Protein AF-A0A954ISA0-F1 (afdb_monomer)

Structure (mmCIF, N/CA/C/O backbone):
data_AF-A0A954ISA0-F1
#
_entry.id   AF-A0A954ISA0-F1
#
loop_
_atom_site.group_PDB
_atom_site.id
_atom_site.type_symbol
_atom_site.label_atom_id
_atom_site.label_alt_id
_atom_site.label_comp_id
_atom_site.label_asym_id
_atom_site.label_entity_id
_atom_site.label_seq_id
_atom_site.pdbx_PDB_ins_code
_atom_site.Cartn_x
_atom_site.Cartn_y
_atom_site.Cartn_z
_atom_site.occupancy
_atom_site.B_iso_or_equiv
_atom_site.auth_seq_id
_atom_site.auth_comp_id
_atom_site.auth_asym_id
_atom_site.auth_atom_id
_atom_site.pdbx_PDB_model_num
ATOM 1 N N . MET A 1 1 ? 21.696 4.381 9.144 1.00 31.97 1 MET A N 1
ATOM 2 C CA . MET A 1 1 ? 21.757 4.960 10.504 1.00 31.97 1 MET A CA 1
ATOM 3 C C . MET A 1 1 ? 20.924 6.235 10.458 1.00 31.97 1 MET A C 1
A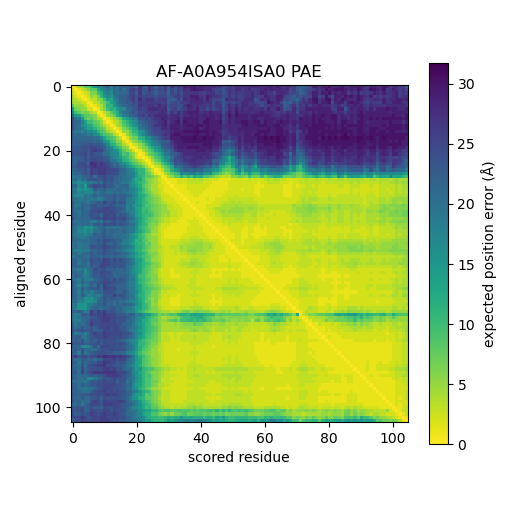TOM 5 O O . MET A 1 1 ? 21.271 7.114 9.684 1.00 31.97 1 MET A O 1
ATOM 9 N N . ALA A 1 2 ? 19.755 6.266 11.101 1.00 22.23 2 ALA A N 1
ATOM 10 C CA . ALA A 1 2 ? 18.802 7.373 10.978 1.00 22.23 2 ALA A CA 1
ATOM 11 C C . ALA A 1 2 ? 19.079 8.440 12.044 1.00 22.23 2 ALA A C 1
ATOM 13 O O . ALA A 1 2 ? 19.208 8.106 13.220 1.00 22.23 2 ALA A O 1
ATOM 14 N N . THR A 1 3 ? 19.142 9.705 11.636 1.00 20.91 3 THR A N 1
ATOM 15 C CA . THR A 1 3 ? 19.227 10.848 12.550 1.00 20.91 3 THR A CA 1
ATOM 16 C C . THR A 1 3 ? 17.846 11.493 12.634 1.00 20.91 3 THR A C 1
ATOM 18 O O . THR A 1 3 ? 17.320 11.970 11.631 1.00 20.91 3 THR A O 1
ATOM 21 N N . ILE A 1 4 ? 17.248 11.480 13.825 1.00 24.47 4 ILE A N 1
ATOM 22 C CA . ILE A 1 4 ? 16.065 12.275 14.173 1.00 24.47 4 ILE A CA 1
ATOM 23 C C . ILE A 1 4 ? 16.566 13.654 14.607 1.00 24.47 4 ILE A C 1
ATOM 25 O O . ILE A 1 4 ? 17.408 13.733 15.497 1.00 24.47 4 ILE A O 1
ATOM 29 N N . SER A 1 5 ? 16.022 14.728 14.032 1.00 23.12 5 SER A N 1
ATOM 30 C CA . SER A 1 5 ? 16.160 16.079 14.586 1.00 23.12 5 SER A CA 1
ATOM 31 C C . SER A 1 5 ? 14.780 16.669 14.840 1.00 23.12 5 SER A C 1
ATOM 33 O O . SER A 1 5 ? 14.020 16.924 13.909 1.00 23.12 5 SER A O 1
ATOM 35 N N . ALA A 1 6 ? 14.484 16.904 16.114 1.00 27.12 6 ALA A N 1
ATOM 36 C CA . ALA A 1 6 ? 13.454 17.824 16.570 1.00 27.12 6 ALA A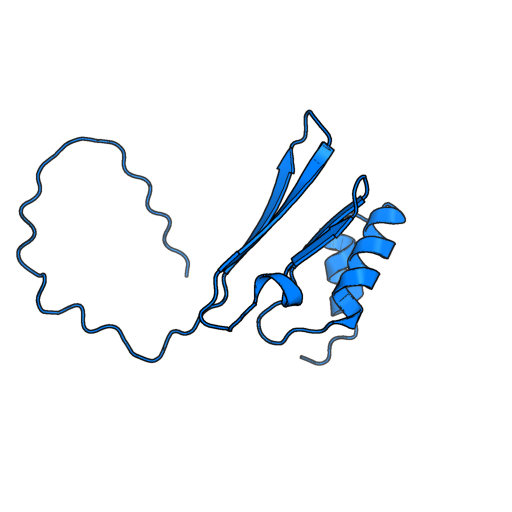 CA 1
ATOM 37 C C . ALA A 1 6 ? 14.162 19.005 17.242 1.00 27.12 6 ALA A C 1
ATOM 39 O O . ALA A 1 6 ? 15.009 18.776 18.102 1.00 27.12 6 ALA A O 1
ATOM 40 N N . VAL A 1 7 ? 13.810 20.246 16.891 1.00 26.45 7 VAL A N 1
ATOM 41 C CA . VAL A 1 7 ? 14.163 21.432 17.690 1.00 26.45 7 VAL A CA 1
ATOM 42 C C . VAL A 1 7 ? 13.023 22.451 17.625 1.00 26.45 7 VAL A C 1
ATOM 44 O O . VAL A 1 7 ? 12.678 22.951 16.558 1.00 26.45 7 VAL A O 1
ATOM 47 N N . TRP A 1 8 ? 12.467 22.768 18.796 1.00 24.45 8 TRP A N 1
ATOM 48 C CA . TRP A 1 8 ? 11.786 24.029 19.096 1.00 24.45 8 TRP A CA 1
ATOM 49 C C . TRP A 1 8 ? 12.782 24.933 19.832 1.00 24.45 8 TRP A C 1
ATOM 51 O O . TRP A 1 8 ? 13.473 24.461 20.733 1.00 24.45 8 TRP A O 1
ATOM 61 N N . GLY A 1 9 ? 12.815 26.225 19.504 1.00 28.03 9 GLY A N 1
ATOM 62 C CA . GLY A 1 9 ? 13.540 27.228 20.291 1.00 28.03 9 GLY A CA 1
ATOM 63 C C . GLY A 1 9 ? 14.230 28.280 19.432 1.00 28.03 9 GLY A C 1
ATOM 64 O O . GLY A 1 9 ? 15.207 27.999 18.750 1.00 28.03 9 GLY A O 1
ATOM 65 N N . ILE A 1 10 ? 13.704 29.503 19.481 1.00 40.94 10 ILE A N 1
ATOM 66 C CA . ILE A 1 10 ? 14.233 30.696 18.814 1.00 40.94 10 ILE A CA 1
ATOM 67 C C . ILE A 1 10 ? 15.655 30.981 19.318 1.00 40.94 10 ILE A C 1
ATOM 69 O O . ILE A 1 10 ? 15.855 31.287 20.491 1.00 40.94 10 ILE A O 1
ATOM 73 N N . GLY A 1 11 ? 16.624 30.926 18.408 1.00 29.67 11 GLY A N 1
ATOM 74 C CA . GLY A 1 11 ? 17.992 31.391 18.606 1.00 29.67 11 GLY A CA 1
ATOM 75 C C . GLY A 1 11 ? 18.668 31.552 17.248 1.00 29.67 11 GLY A C 1
ATOM 76 O O . GLY A 1 11 ? 18.922 30.567 16.563 1.00 29.67 11 GLY A O 1
ATOM 77 N N . MET A 1 12 ? 18.914 32.796 16.828 1.00 33.44 12 MET A N 1
ATOM 78 C CA . MET A 1 12 ? 19.687 33.108 15.623 1.00 33.44 12 MET A CA 1
ATOM 79 C C . MET A 1 12 ? 21.124 32.604 15.802 1.00 33.44 12 MET A C 1
ATOM 81 O O . MET A 1 12 ? 21.919 33.221 16.508 1.00 33.44 12 MET A O 1
ATOM 85 N N . VAL A 1 13 ? 21.455 31.490 15.152 1.00 34.31 13 VAL A N 1
ATOM 86 C CA . VAL A 1 13 ? 22.835 31.035 14.962 1.00 34.31 13 VAL A CA 1
ATOM 87 C C . VAL A 1 13 ? 23.294 31.538 13.596 1.00 34.31 13 VAL A C 1
ATOM 89 O O . VAL A 1 13 ? 22.640 31.291 12.585 1.00 34.31 13 VAL A O 1
ATOM 92 N N . SER A 1 14 ? 24.398 32.286 13.573 1.00 35.41 14 SER A N 1
ATOM 93 C CA . SER A 1 14 ? 25.071 32.709 12.343 1.00 35.41 14 SER A CA 1
ATOM 94 C C . SER A 1 14 ? 25.646 31.477 11.647 1.00 35.41 14 SER A C 1
ATOM 96 O O . SER A 1 14 ? 26.575 30.863 12.165 1.00 35.41 14 SER A O 1
ATOM 98 N N . ILE A 1 15 ? 25.093 31.108 10.491 1.00 37.47 15 ILE A N 1
ATOM 99 C CA . ILE A 1 15 ? 25.581 29.985 9.685 1.00 37.47 15 ILE A CA 1
ATOM 100 C C . ILE A 1 15 ? 26.594 30.546 8.684 1.00 37.47 15 ILE A C 1
ATOM 102 O O . ILE A 1 15 ? 26.214 31.102 7.655 1.00 37.47 15 ILE A O 1
ATOM 106 N N . SER A 1 16 ? 27.885 30.428 8.985 1.00 49.06 16 SER A N 1
ATOM 107 C CA . SER A 1 16 ? 28.956 30.629 8.005 1.00 49.06 16 SER A CA 1
ATOM 108 C C . SER A 1 16 ? 29.528 29.269 7.616 1.00 49.06 16 SER A C 1
ATOM 110 O O . SER A 1 16 ? 30.520 28.860 8.199 1.00 49.06 16 SER A O 1
ATOM 112 N N . GLU A 1 17 ? 28.865 28.567 6.691 1.00 49.09 17 GLU A N 1
ATOM 113 C CA . GLU A 1 17 ? 29.402 27.414 5.931 1.00 49.09 17 GLU A CA 1
ATOM 114 C C . GLU A 1 17 ? 28.346 26.916 4.921 1.00 49.09 17 GLU A C 1
ATOM 116 O O . GLU A 1 17 ? 27.952 25.756 4.884 1.00 49.09 17 GLU A O 1
ATOM 121 N N . ALA A 1 18 ? 27.815 27.829 4.101 1.00 44.59 18 ALA A N 1
ATOM 122 C CA . ALA A 1 18 ? 26.853 27.477 3.051 1.00 44.59 18 ALA A CA 1
ATOM 123 C C . ALA A 1 18 ? 27.517 26.969 1.750 1.00 44.59 18 ALA A C 1
ATOM 125 O O . ALA A 1 18 ? 26.806 26.554 0.839 1.00 44.59 18 ALA A O 1
ATOM 126 N N . ASP A 1 19 ? 28.853 26.976 1.657 1.00 43.50 19 ASP A N 1
ATOM 127 C CA . ASP A 1 19 ? 29.584 26.714 0.403 1.00 43.50 19 ASP A CA 1
ATOM 128 C C . ASP A 1 19 ? 29.991 25.243 0.171 1.00 43.50 19 ASP A C 1
ATOM 130 O O . ASP A 1 19 ? 30.421 24.909 -0.933 1.00 43.50 19 ASP A O 1
ATOM 134 N N . ASP A 1 20 ? 29.810 24.343 1.148 1.00 49.06 20 ASP A N 1
ATOM 135 C CA . ASP A 1 20 ? 30.233 22.929 1.031 1.00 49.06 20 ASP A CA 1
ATOM 136 C C . ASP A 1 20 ? 29.083 21.910 0.921 1.00 49.06 20 ASP A C 1
ATOM 138 O O . ASP A 1 20 ? 29.301 20.700 0.835 1.00 49.06 20 ASP A O 1
ATOM 142 N N . LEU A 1 21 ? 27.834 22.374 0.818 1.00 53.78 21 LEU A N 1
ATOM 143 C CA . LEU A 1 21 ? 26.687 21.519 0.493 1.00 53.78 21 LEU A CA 1
ATOM 144 C C . LEU A 1 21 ? 26.593 21.299 -1.022 1.00 53.78 21 LEU A C 1
ATOM 146 O O . LEU A 1 21 ? 25.645 21.726 -1.680 1.00 53.78 21 LEU A O 1
ATOM 150 N N . LYS A 1 22 ? 27.575 20.602 -1.599 1.00 51.38 22 LYS A N 1
ATOM 151 C CA . LYS A 1 22 ? 27.398 20.000 -2.926 1.00 51.38 22 LYS A CA 1
ATOM 152 C C . LYS A 1 22 ? 26.443 18.816 -2.750 1.00 51.38 22 LYS A C 1
ATOM 154 O O . LYS A 1 22 ? 26.815 17.873 -2.054 1.00 51.38 22 LYS A O 1
ATOM 159 N N . PRO A 1 23 ? 25.226 18.818 -3.327 1.00 55.69 23 PRO A N 1
ATOM 160 C CA . PRO A 1 23 ? 24.379 17.638 -3.256 1.00 55.69 23 PRO A CA 1
ATOM 161 C C . PRO A 1 23 ? 25.126 16.491 -3.938 1.00 55.69 23 PRO A C 1
ATOM 163 O O . PRO A 1 23 ? 25.459 16.582 -5.122 1.00 55.69 23 PRO A O 1
ATOM 166 N N . GLU A 1 24 ? 25.419 15.419 -3.202 1.00 59.69 24 GLU A N 1
ATOM 167 C CA . GLU A 1 24 ? 25.834 14.169 -3.828 1.00 59.69 24 GLU A CA 1
ATOM 168 C C . GLU A 1 24 ? 24.720 13.759 -4.798 1.00 59.69 24 GLU A C 1
ATOM 170 O O . GLU A 1 24 ? 23.614 13.400 -4.392 1.00 59.69 24 GLU A O 1
ATOM 175 N N . TYR A 1 25 ? 25.002 13.813 -6.100 1.00 54.94 25 TYR A N 1
ATOM 176 C CA . TYR A 1 25 ? 24.083 13.448 -7.187 1.00 54.94 25 TYR A CA 1
ATOM 177 C C . TYR A 1 25 ? 23.746 11.934 -7.228 1.00 54.94 25 TYR A C 1
ATOM 179 O O . TYR A 1 25 ? 23.403 11.406 -8.283 1.00 54.94 25 TYR A O 1
ATOM 187 N N . GLY A 1 26 ? 23.839 11.223 -6.097 1.00 56.97 26 GLY A N 1
ATOM 188 C CA . GLY A 1 26 ? 23.692 9.768 -5.985 1.00 56.97 26 GLY A CA 1
ATOM 189 C C . GLY A 1 26 ? 22.547 9.276 -5.094 1.00 56.97 26 GLY A C 1
ATOM 190 O O . GLY A 1 26 ? 22.159 8.117 -5.216 1.00 56.97 26 GLY A O 1
ATOM 191 N N . VAL A 1 27 ? 21.957 10.112 -4.230 1.00 56.88 27 VAL A N 1
ATOM 192 C CA . VAL A 1 27 ? 20.872 9.663 -3.337 1.00 56.88 27 VAL A CA 1
ATOM 193 C C . VAL A 1 27 ? 19.511 9.923 -3.984 1.00 56.88 27 VAL A C 1
ATOM 195 O O . VAL A 1 27 ? 18.882 10.959 -3.776 1.00 56.88 27 VAL A O 1
ATOM 198 N N . THR A 1 28 ? 19.033 8.973 -4.791 1.00 68.31 28 THR A N 1
ATOM 199 C CA . THR A 1 28 ? 17.628 8.940 -5.227 1.00 68.31 28 THR A CA 1
ATOM 200 C C . THR A 1 28 ? 16.837 8.034 -4.286 1.00 68.31 28 THR A C 1
ATOM 202 O O . THR A 1 28 ? 16.994 6.818 -4.326 1.00 68.31 28 THR A O 1
ATOM 205 N N . GLY A 1 29 ? 16.002 8.616 -3.424 1.00 80.44 29 GLY A N 1
ATOM 206 C CA . GLY A 1 29 ? 15.166 7.875 -2.477 1.00 80.44 29 GLY A CA 1
ATOM 207 C C . GLY A 1 29 ? 13.677 8.027 -2.780 1.00 80.44 29 GLY A C 1
ATOM 208 O O . GLY A 1 29 ? 13.225 9.103 -3.171 1.00 80.44 29 GLY A O 1
ATOM 209 N N . THR A 1 30 ? 12.919 6.951 -2.580 1.00 89.06 30 THR A N 1
ATOM 210 C CA . THR A 1 30 ? 11.459 7.012 -2.424 1.00 89.06 30 THR A CA 1
ATOM 211 C C . THR A 1 30 ? 11.164 6.883 -0.935 1.00 89.06 30 THR A C 1
ATOM 213 O O . THR A 1 30 ? 11.673 5.968 -0.283 1.00 89.06 30 THR A O 1
ATOM 216 N N . PHE A 1 31 ? 10.375 7.806 -0.397 1.00 92.50 31 PHE A N 1
ATOM 217 C CA . PHE A 1 31 ? 9.925 7.787 0.992 1.00 92.50 31 PHE A CA 1
ATOM 218 C C . PHE A 1 31 ? 8.417 7.591 1.012 1.00 92.50 31 PHE A C 1
ATOM 220 O O . PHE A 1 31 ? 7.705 8.276 0.278 1.00 92.50 31 PHE A O 1
ATOM 227 N N . SER A 1 32 ? 7.929 6.699 1.868 1.00 94.31 32 SER A N 1
ATOM 228 C CA . SER A 1 32 ? 6.500 6.449 2.043 1.00 94.31 32 SER A CA 1
ATOM 229 C C . SER A 1 32 ? 6.131 6.341 3.515 1.00 94.31 32 SER A C 1
ATOM 231 O O . SER A 1 32 ? 6.935 5.868 4.317 1.00 94.31 32 SER A O 1
ATOM 233 N N . ILE A 1 33 ? 4.903 6.721 3.853 1.00 95.94 33 ILE A N 1
ATOM 234 C CA . ILE A 1 33 ? 4.321 6.580 5.190 1.00 95.94 33 ILE A CA 1
ATOM 235 C C . ILE A 1 33 ? 2.913 5.998 5.079 1.00 95.94 33 ILE A C 1
ATOM 237 O O . ILE A 1 33 ? 2.168 6.349 4.165 1.00 95.94 33 ILE A O 1
ATOM 241 N N . VAL A 1 34 ? 2.568 5.123 6.021 1.00 96.06 34 VAL A N 1
ATOM 242 C CA . VAL A 1 34 ? 1.206 4.645 6.272 1.00 96.06 34 VAL A CA 1
ATOM 243 C C . VAL A 1 34 ? 0.821 5.083 7.680 1.00 96.06 34 VAL A C 1
ATOM 245 O O . VAL A 1 34 ? 1.638 4.99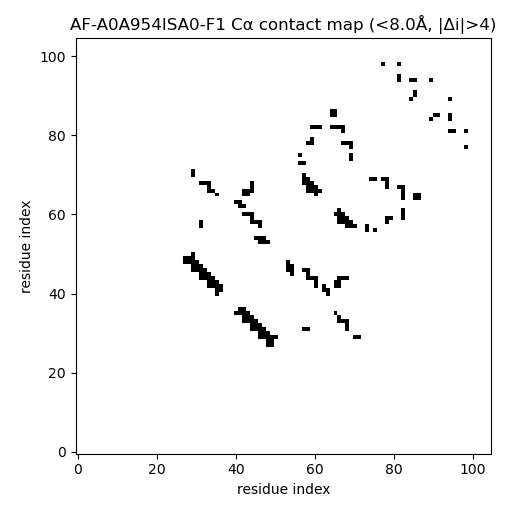0 8.595 1.00 96.06 34 VAL A O 1
ATOM 248 N N . ALA A 1 35 ? -0.403 5.570 7.850 1.00 94.50 35 ALA A N 1
ATOM 249 C CA . ALA A 1 35 ? -0.933 5.978 9.142 1.00 94.50 35 ALA A CA 1
ATOM 250 C C . ALA A 1 35 ? -2.389 5.532 9.301 1.00 94.50 35 ALA A C 1
ATOM 252 O O . ALA A 1 35 ? -3.129 5.416 8.321 1.00 94.50 35 ALA A O 1
ATOM 253 N N . VAL A 1 36 ? -2.786 5.310 10.551 1.00 93.88 36 VAL A N 1
ATOM 254 C CA . VAL A 1 36 ? -4.165 5.049 10.962 1.00 93.88 36 VAL A CA 1
ATOM 255 C C . VAL A 1 36 ? -4.518 5.998 12.098 1.00 93.88 36 VAL A C 1
ATOM 257 O O . VAL A 1 36 ? -3.721 6.195 13.015 1.00 93.88 36 VAL A O 1
ATOM 260 N N . ASP A 1 37 ? -5.697 6.599 12.019 1.00 94.62 37 ASP A N 1
ATOM 261 C CA . ASP A 1 37 ? -6.318 7.284 13.142 1.00 94.62 37 ASP A CA 1
ATOM 262 C C . ASP A 1 37 ? -7.077 6.244 13.988 1.00 94.62 37 ASP A C 1
ATOM 264 O O . ASP A 1 37 ? -8.057 5.671 13.501 1.00 94.62 37 ASP A O 1
ATOM 268 N N . PRO A 1 38 ? -6.642 5.955 15.228 1.00 90.25 38 PRO A N 1
ATOM 269 C CA . PRO A 1 38 ? -7.263 4.928 16.057 1.00 90.25 38 PRO A CA 1
ATOM 270 C C . PRO A 1 38 ? -8.665 5.307 16.555 1.00 90.25 38 PRO A C 1
ATOM 272 O O . PRO A 1 38 ? -9.418 4.411 16.929 1.00 90.25 38 PRO A O 1
ATOM 275 N N . GLU A 1 39 ? -9.029 6.593 16.578 1.00 95.06 39 GLU A N 1
ATOM 276 C CA . GLU A 1 39 ? -10.353 7.027 17.042 1.00 95.06 39 GLU A CA 1
ATOM 277 C C . GLU A 1 39 ? -11.421 6.809 15.967 1.00 95.06 39 GLU A C 1
ATOM 279 O O . GLU A 1 39 ? -12.537 6.380 16.266 1.00 95.06 39 GLU A O 1
ATOM 284 N N . THR A 1 40 ? -11.080 7.086 14.706 1.00 93.81 40 THR A N 1
ATOM 285 C CA . THR A 1 40 ? -12.019 7.006 13.575 1.00 93.81 40 THR A CA 1
ATOM 286 C C . THR A 1 40 ? -11.856 5.747 12.725 1.00 93.81 40 THR A C 1
ATOM 288 O O . THR A 1 40 ? -12.750 5.411 11.948 1.00 93.81 40 THR A O 1
ATOM 291 N N . GLY A 1 41 ? -10.722 5.052 12.837 1.00 87.44 41 GLY A N 1
ATOM 292 C CA . GLY A 1 41 ? -10.362 3.917 11.986 1.00 87.44 41 GLY A CA 1
ATOM 293 C C . GLY A 1 41 ? -9.971 4.310 10.556 1.00 87.44 41 GLY A C 1
ATOM 294 O O . GLY A 1 41 ? -9.795 3.438 9.704 1.00 87.44 41 GLY A O 1
ATOM 295 N N . VAL A 1 42 ? -9.837 5.607 10.258 1.00 93.31 42 VAL A N 1
ATOM 296 C CA . VAL A 1 42 ? -9.418 6.078 8.933 1.00 93.31 42 VAL A CA 1
ATOM 297 C C . VAL A 1 42 ? -7.934 5.786 8.736 1.00 93.31 42 VAL A C 1
ATOM 299 O O . VAL A 1 42 ? -7.099 6.147 9.563 1.00 93.31 42 VAL A O 1
ATOM 302 N N . CYS A 1 43 ? -7.593 5.161 7.611 1.00 93.19 43 CYS A N 1
ATOM 303 C CA . CYS A 1 43 ? -6.215 4.892 7.217 1.00 93.19 43 CYS A CA 1
ATOM 304 C C . CYS A 1 43 ? -5.838 5.664 5.951 1.00 93.19 43 CYS A C 1
ATOM 306 O O . CYS A 1 43 ? -6.683 5.986 5.112 1.00 93.19 43 CYS A O 1
ATOM 308 N N . GLY A 1 44 ? -4.549 5.958 5.814 1.00 94.19 44 GLY A N 1
ATOM 309 C CA . GLY A 1 44 ? -4.013 6.658 4.658 1.00 94.19 44 GLY A CA 1
ATOM 310 C C . GLY A 1 44 ? -2.557 6.312 4.397 1.00 94.19 44 GLY A C 1
ATOM 311 O O . GLY A 1 44 ? -1.832 5.849 5.280 1.00 94.19 44 GLY A O 1
ATOM 312 N N . ALA A 1 45 ? -2.134 6.564 3.163 1.00 96.31 45 ALA A N 1
ATOM 313 C CA . ALA A 1 45 ? -0.760 6.403 2.725 1.00 96.31 45 ALA A CA 1
ATOM 314 C C . ALA A 1 45 ? -0.312 7.620 1.913 1.00 96.31 45 ALA A C 1
ATOM 316 O O . ALA A 1 45 ? -1.092 8.201 1.157 1.00 96.31 45 ALA A O 1
ATOM 317 N N . ALA A 1 46 ? 0.958 7.989 2.052 1.00 96.19 46 ALA A N 1
ATOM 318 C CA . ALA A 1 46 ? 1.587 9.041 1.265 1.00 96.19 46 ALA A CA 1
ATOM 319 C C . ALA A 1 46 ? 2.975 8.602 0.798 1.00 96.19 46 ALA A C 1
ATOM 321 O O . ALA A 1 46 ? 3.654 7.824 1.467 1.00 96.19 46 ALA A O 1
ATOM 322 N N . VAL A 1 47 ? 3.399 9.118 -0.356 1.00 95.88 47 VAL A N 1
ATOM 323 C CA . VAL A 1 47 ? 4.701 8.822 -0.959 1.00 95.88 47 VAL A CA 1
ATOM 324 C C . VAL A 1 47 ? 5.301 10.075 -1.597 1.00 95.88 47 VAL A C 1
ATOM 326 O O . VAL 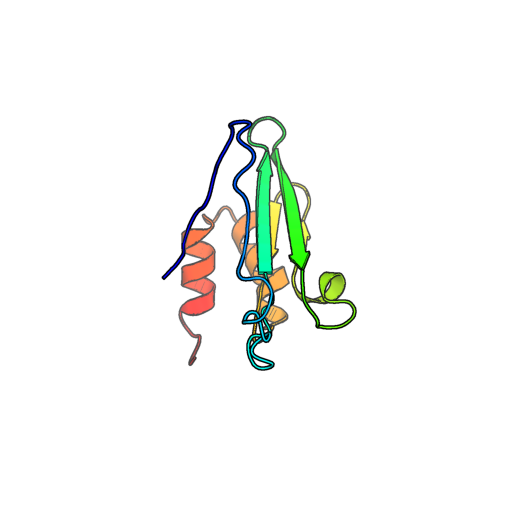A 1 47 ? 4.594 10.868 -2.217 1.00 95.88 47 VAL A O 1
ATOM 329 N N . ALA A 1 48 ? 6.617 10.235 -1.473 1.00 93.94 48 ALA A N 1
ATOM 330 C CA . ALA A 1 48 ? 7.405 11.260 -2.144 1.00 93.94 48 ALA A CA 1
ATOM 331 C C . ALA A 1 48 ? 8.591 10.609 -2.869 1.00 93.94 48 ALA A C 1
ATOM 333 O O . ALA A 1 48 ? 9.322 9.799 -2.295 1.00 93.94 48 ALA A O 1
ATOM 334 N N . SER A 1 49 ? 8.778 10.948 -4.146 1.00 90.19 49 SER A N 1
ATOM 335 C CA . SER A 1 49 ? 9.847 10.397 -4.982 1.00 90.19 49 SER A CA 1
ATOM 336 C C . SER A 1 49 ? 10.172 11.326 -6.148 1.00 90.19 49 SER A C 1
ATOM 338 O O . SER A 1 49 ? 9.341 12.130 -6.568 1.00 90.19 49 SER A O 1
ATOM 340 N N . LYS A 1 50 ? 11.367 11.156 -6.721 1.00 89.06 50 LYS A N 1
ATOM 341 C CA . LYS A 1 50 ? 11.729 11.719 -8.032 1.00 89.06 50 LYS A CA 1
ATOM 342 C C . LYS A 1 50 ? 11.124 10.911 -9.197 1.00 89.06 50 LYS A C 1
ATOM 344 O O . LYS A 1 50 ? 11.230 11.326 -10.348 1.00 89.06 50 LYS A O 1
ATOM 349 N N . TYR A 1 51 ? 10.489 9.768 -8.914 1.00 87.12 51 TYR A N 1
ATOM 350 C CA . TYR A 1 51 ? 9.787 8.958 -9.907 1.00 87.12 51 TYR A CA 1
ATOM 351 C C . TYR A 1 51 ? 8.451 9.610 -10.326 1.00 87.12 51 TYR A C 1
ATOM 353 O O . TYR A 1 51 ? 7.617 9.900 -9.459 1.00 87.12 51 TYR A O 1
ATOM 361 N N . PRO A 1 52 ? 8.206 9.840 -11.633 1.00 90.00 52 PRO A N 1
ATOM 362 C CA . PRO A 1 52 ? 6.964 10.446 -12.107 1.00 90.00 52 PRO A CA 1
ATOM 363 C C . PRO A 1 52 ? 5.729 9.640 -11.699 1.00 90.00 52 PRO A C 1
ATOM 365 O O . PRO A 1 52 ? 5.702 8.421 -11.833 1.00 90.00 52 PRO A O 1
ATOM 368 N N . ALA A 1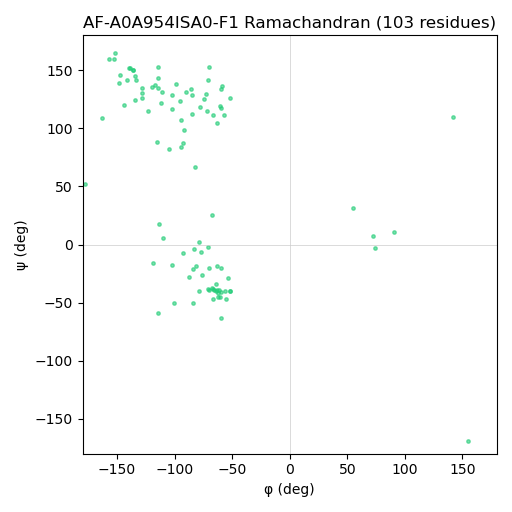 53 ? 4.685 10.331 -11.236 1.00 91.25 53 ALA A N 1
ATOM 369 C CA . ALA A 1 53 ? 3.402 9.725 -10.868 1.00 91.25 53 ALA A CA 1
ATOM 370 C C . ALA A 1 53 ? 3.497 8.581 -9.829 1.00 91.25 53 ALA A C 1
ATOM 372 O O . ALA A 1 53 ? 2.661 7.677 -9.820 1.00 91.25 53 ALA A O 1
ATOM 373 N N . VAL A 1 54 ? 4.475 8.640 -8.914 1.00 91.94 54 VAL A N 1
ATOM 374 C CA . VAL A 1 54 ? 4.700 7.617 -7.872 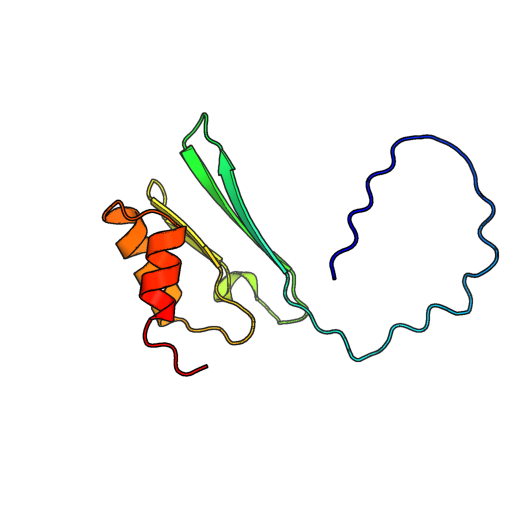1.00 91.94 54 VAL A CA 1
ATOM 375 C C . VAL A 1 54 ? 3.461 7.314 -7.017 1.00 91.94 54 VAL A C 1
ATOM 377 O O . VAL A 1 54 ? 3.282 6.179 -6.580 1.00 91.94 54 VAL A O 1
ATOM 380 N N . GLY A 1 55 ? 2.562 8.289 -6.840 1.00 93.25 55 GLY A N 1
ATOM 381 C CA . GLY A 1 55 ? 1.310 8.120 -6.097 1.00 93.25 55 GLY A CA 1
ATOM 382 C C . GLY A 1 55 ? 0.338 7.102 -6.702 1.00 93.25 55 GLY A C 1
ATOM 383 O O . GLY A 1 55 ? -0.531 6.623 -5.992 1.00 93.25 55 GLY A O 1
ATOM 384 N N . LYS A 1 56 ? 0.486 6.735 -7.983 1.00 91.31 56 LYS A N 1
ATOM 385 C CA . LYS A 1 56 ? -0.281 5.638 -8.602 1.00 91.31 56 LYS A CA 1
ATOM 386 C C . LYS A 1 56 ? 0.347 4.262 -8.349 1.00 91.31 56 LYS A C 1
ATOM 388 O O . LYS A 1 56 ? -0.309 3.246 -8.536 1.00 91.31 56 LYS A O 1
ATOM 393 N N . VAL A 1 57 ? 1.635 4.233 -8.022 1.00 90.56 57 VAL A N 1
ATOM 394 C CA . VAL A 1 57 ? 2.441 3.010 -8.015 1.00 90.56 57 VAL A CA 1
ATOM 395 C C . VAL A 1 57 ? 2.609 2.480 -6.600 1.00 90.56 57 VAL A C 1
ATOM 397 O O . VAL A 1 57 ? 2.379 1.307 -6.363 1.00 90.56 57 VAL A O 1
ATOM 400 N N . VAL A 1 58 ? 3.021 3.332 -5.662 1.00 94.62 58 VAL A N 1
ATOM 401 C CA . VAL A 1 58 ? 3.464 2.884 -4.334 1.00 94.62 58 VAL A CA 1
ATOM 402 C C . VAL A 1 58 ? 2.318 2.661 -3.338 1.00 94.62 58 VAL A C 1
ATOM 404 O O . VAL A 1 58 ? 2.328 1.606 -2.702 1.00 94.62 58 VAL A O 1
ATOM 407 N N . PRO A 1 59 ? 1.375 3.605 -3.138 1.00 95.69 59 PRO A N 1
ATOM 408 C CA . PRO A 1 59 ? 0.376 3.478 -2.085 1.00 95.69 59 PRO A CA 1
ATOM 409 C C . PRO A 1 59 ? -0.843 2.667 -2.540 1.00 95.69 59 PRO A C 1
ATOM 411 O O . PRO A 1 59 ? -1.433 2.934 -3.586 1.00 95.69 59 PRO A O 1
ATOM 414 N N . TYR A 1 60 ? -1.262 1.741 -1.686 1.00 95.75 60 TYR A N 1
ATOM 415 C CA . TYR A 1 60 ? -2.502 0.977 -1.778 1.00 95.75 60 TYR A CA 1
ATOM 416 C C . TYR A 1 60 ? -3.326 1.269 -0.524 1.00 95.75 60 TYR A C 1
ATOM 418 O O . TYR A 1 60 ? -2.781 1.300 0.579 1.00 95.75 60 TYR A O 1
ATOM 426 N N . ALA A 1 61 ? -4.628 1.503 -0.673 1.00 95.31 61 ALA A N 1
ATOM 427 C CA . ALA A 1 61 ? -5.525 1.751 0.452 1.00 95.31 61 ALA A CA 1
ATOM 428 C C . ALA A 1 61 ? -6.931 1.229 0.146 1.00 95.31 61 ALA A C 1
ATOM 430 O O . ALA A 1 61 ? -7.438 1.412 -0.962 1.00 95.31 61 ALA A O 1
ATOM 431 N N . ARG A 1 62 ? -7.567 0.613 1.144 1.00 95.00 62 ARG A N 1
ATOM 432 C CA . ARG A 1 62 ? -8.934 0.087 1.066 1.00 95.00 62 ARG A CA 1
ATOM 433 C C . ARG A 1 62 ? -9.695 0.492 2.325 1.00 95.00 62 ARG A C 1
ATOM 435 O O . ARG A 1 62 ? -9.252 0.240 3.446 1.00 95.00 62 ARG A O 1
ATOM 442 N N . ALA A 1 63 ? -10.829 1.164 2.129 1.00 93.62 63 ALA A N 1
ATOM 443 C CA . ALA A 1 63 ? -11.644 1.690 3.220 1.00 93.62 63 ALA A CA 1
ATOM 444 C C . ALA A 1 6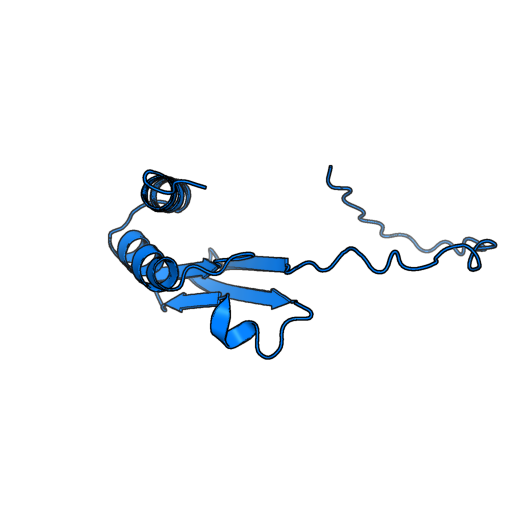3 ? -12.117 0.560 4.147 1.00 93.62 63 ALA A C 1
ATOM 446 O O . ALA A 1 63 ? -12.569 -0.478 3.673 1.00 93.62 63 ALA A O 1
ATOM 447 N N . GLY A 1 64 ? -11.995 0.768 5.459 1.00 91.56 64 GLY A N 1
ATOM 448 C CA . GLY A 1 64 ? -12.342 -0.234 6.472 1.00 91.56 64 GLY A CA 1
ATOM 449 C C . GLY A 1 64 ? -11.352 -1.397 6.607 1.00 91.56 64 GLY A C 1
ATOM 450 O O . GLY A 1 64 ? -11.546 -2.228 7.485 1.00 91.56 64 GLY A O 1
ATOM 451 N N . VAL A 1 65 ? -10.300 -1.449 5.780 1.00 95.00 65 VAL A N 1
ATOM 452 C CA . VAL A 1 65 ? -9.306 -2.533 5.782 1.00 95.00 65 VAL A CA 1
ATOM 453 C C . VAL A 1 65 ? -7.933 -2.026 6.206 1.00 95.00 65 VAL A C 1
ATOM 455 O O . VAL A 1 65 ? -7.378 -2.496 7.194 1.00 95.00 65 VAL A O 1
ATOM 458 N N . GLY A 1 66 ? -7.368 -1.057 5.484 1.00 94.81 66 GLY A N 1
ATOM 459 C CA . GLY A 1 66 ? -6.018 -0.583 5.770 1.00 94.81 66 GLY A CA 1
ATOM 460 C C . GLY A 1 66 ? -5.317 0.041 4.571 1.00 94.81 66 GLY A C 1
ATOM 461 O O . GLY A 1 66 ? -5.918 0.298 3.524 1.00 94.81 66 GLY A O 1
ATOM 462 N N . ALA A 1 67 ? -4.018 0.275 4.740 1.00 96.94 67 ALA A N 1
ATOM 463 C CA . ALA A 1 67 ? -3.148 0.816 3.710 1.00 96.94 67 ALA A CA 1
ATOM 464 C C . ALA A 1 67 ? -1.775 0.126 3.721 1.00 96.94 67 ALA A C 1
ATOM 466 O O . ALA A 1 67 ? -1.313 -0.359 4.752 1.00 96.94 67 ALA A O 1
ATOM 467 N N . PHE A 1 68 ? -1.133 0.078 2.557 1.00 96.12 68 PHE A N 1
ATOM 468 C CA . PHE A 1 68 ? 0.129 -0.616 2.323 1.00 96.12 68 PHE A CA 1
ATOM 469 C C . PHE A 1 68 ? 0.962 0.127 1.275 1.00 96.12 68 PHE A C 1
ATOM 471 O O . PHE A 1 68 ? 0.419 0.697 0.329 1.00 96.12 68 PHE A O 1
ATOM 478 N N . CYS A 1 69 ? 2.286 0.104 1.423 1.00 95.00 69 CYS A N 1
ATOM 479 C CA . CYS A 1 69 ? 3.217 0.709 0.472 1.00 95.00 69 CYS A CA 1
ATOM 480 C C . CYS A 1 69 ? 4.280 -0.310 0.057 1.00 95.00 69 CYS A C 1
ATOM 482 O O . CYS A 1 69 ? 4.986 -0.844 0.909 1.00 95.00 69 CYS A O 1
ATOM 484 N N . THR A 1 70 ? 4.451 -0.522 -1.250 1.00 90.75 70 THR A N 1
ATOM 485 C CA . THR A 1 70 ? 5.572 -1.302 -1.809 1.00 90.75 70 THR A CA 1
ATOM 486 C C . THR A 1 70 ? 6.531 -0.386 -2.584 1.00 90.75 70 THR A C 1
ATOM 488 O O . THR A 1 70 ? 6.141 0.317 -3.514 1.00 90.75 70 THR A O 1
ATOM 491 N N . GLN A 1 71 ? 7.801 -0.366 -2.169 1.00 86.12 71 GLN A N 1
ATOM 492 C CA . GLN A 1 71 ? 8.932 0.395 -2.735 1.00 86.12 71 GLN A CA 1
ATOM 493 C C . GLN A 1 71 ? 10.236 -0.377 -2.438 1.00 86.12 71 GLN A C 1
ATOM 495 O O . GLN A 1 71 ? 10.231 -1.232 -1.564 1.00 86.12 71 GLN A O 1
ATOM 500 N N . HIS A 1 72 ? 11.419 -0.164 -3.024 1.00 74.62 72 HIS A N 1
ATOM 501 C CA . HIS A 1 72 ? 11.912 0.635 -4.159 1.00 74.62 72 HIS A CA 1
ATOM 502 C C . HIS A 1 72 ? 11.803 -0.129 -5.498 1.00 74.62 72 HIS A C 1
ATOM 504 O O . HIS A 1 72 ? 11.623 0.476 -6.551 1.00 74.62 72 HIS A O 1
ATOM 510 N N . TRP A 1 73 ? 11.857 -1.465 -5.454 1.00 76.81 73 TRP A N 1
ATOM 511 C CA . TRP A 1 73 ? 11.517 -2.359 -6.565 1.00 76.81 73 TRP A CA 1
ATOM 512 C C . TRP A 1 73 ? 10.060 -2.781 -6.424 1.00 76.81 73 TRP A C 1
ATOM 514 O O . TRP A 1 73 ? 9.753 -3.806 -5.825 1.00 76.81 73 TRP A O 1
ATOM 524 N N . HIS A 1 74 ? 9.168 -1.932 -6.924 1.00 73.75 74 HIS A N 1
ATOM 525 C CA . HIS A 1 74 ? 7.730 -2.128 -6.803 1.00 73.75 74 HIS A CA 1
ATOM 526 C C . HIS A 1 74 ? 7.304 -3.529 -7.276 1.00 73.75 74 HIS A C 1
ATOM 528 O O . HIS A 1 74 ? 7.593 -3.915 -8.412 1.00 73.75 74 HIS A O 1
ATOM 534 N N . HIS A 1 75 ? 6.587 -4.260 -6.419 1.00 85.69 75 HIS A N 1
ATOM 535 C CA . HIS A 1 75 ? 6.024 -5.574 -6.725 1.00 85.69 75 HIS A CA 1
ATOM 536 C C . HIS A 1 75 ? 4.483 -5.487 -6.702 1.00 85.69 75 HIS A C 1
ATOM 538 O O . HIS A 1 75 ? 3.873 -5.721 -5.656 1.00 85.69 75 HIS A O 1
ATOM 544 N N . PRO A 1 76 ? 3.828 -5.145 -7.836 1.00 86.00 76 PRO A N 1
ATOM 545 C CA . PRO A 1 76 ? 2.392 -4.850 -7.873 1.00 86.00 76 PRO A CA 1
ATOM 546 C C . PRO A 1 76 ? 1.483 -5.920 -7.246 1.00 86.00 76 PRO A C 1
ATOM 548 O O . PRO A 1 76 ? 0.557 -5.545 -6.529 1.00 86.00 76 PRO A O 1
ATOM 551 N N . PRO A 1 77 ? 1.732 -7.237 -7.432 1.00 88.44 77 PRO A N 1
ATOM 552 C CA . PRO A 1 77 ? 0.891 -8.269 -6.825 1.00 88.44 77 PRO A CA 1
ATOM 553 C C . PRO A 1 77 ? 0.827 -8.227 -5.293 1.00 88.44 77 PRO A C 1
ATOM 555 O O . PRO A 1 77 ? -0.090 -8.799 -4.714 1.00 88.44 77 PRO A O 1
ATOM 558 N N . TRP A 1 78 ? 1.790 -7.587 -4.620 1.00 93.19 78 TRP A N 1
ATOM 559 C CA . TRP A 1 78 ? 1.768 -7.473 -3.160 1.00 93.19 78 TRP A CA 1
ATOM 560 C C . TRP A 1 78 ? 0.775 -6.437 -2.657 1.00 93.19 78 TRP A C 1
ATOM 562 O O . TRP A 1 78 ? 0.300 -6.591 -1.542 1.00 93.19 78 TRP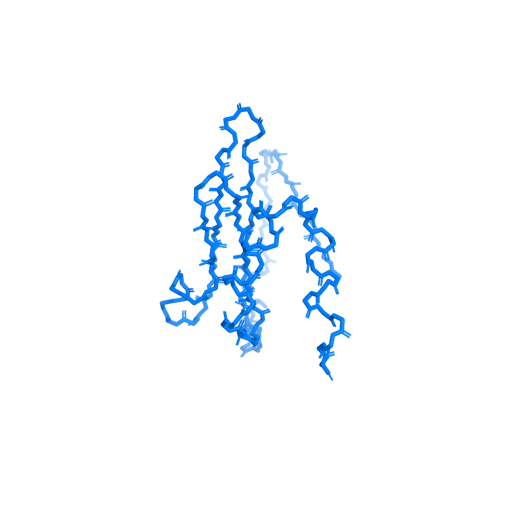 A O 1
ATOM 572 N N . GLY A 1 79 ? 0.448 -5.414 -3.450 1.00 93.62 79 GLY A N 1
ATOM 573 C CA . GLY A 1 79 ? -0.442 -4.339 -3.016 1.00 93.62 79 GLY A CA 1
ATOM 574 C C . GLY A 1 79 ? -1.822 -4.853 -2.614 1.00 93.62 79 GLY A C 1
ATOM 575 O O . GLY A 1 79 ? -2.194 -4.785 -1.446 1.00 93.62 79 GLY A O 1
ATOM 576 N N . GLU A 1 80 ? -2.550 -5.441 -3.565 1.00 95.38 80 GLU A N 1
ATOM 577 C CA . GLU A 1 80 ? -3.877 -6.011 -3.288 1.00 95.38 80 GLU A CA 1
ATOM 578 C C . GLU A 1 80 ? -3.804 -7.211 -2.339 1.00 95.38 80 GLU A C 1
ATOM 580 O O . GLU A 1 80 ? -4.609 -7.304 -1.419 1.00 95.38 80 GLU A O 1
ATOM 585 N N . LYS A 1 81 ? -2.788 -8.077 -2.475 1.00 96.12 81 LYS A N 1
ATOM 586 C CA . LYS A 1 81 ? -2.617 -9.235 -1.584 1.00 96.12 81 LYS A CA 1
ATOM 587 C C . LYS A 1 81 ? -2.418 -8.819 -0.122 1.00 96.12 81 LYS A C 1
ATOM 589 O O . LYS A 1 81 ? -2.936 -9.483 0.768 1.00 96.12 81 LYS A O 1
ATOM 594 N N . ALA A 1 82 ? -1.676 -7.742 0.141 1.00 96.88 82 ALA A N 1
ATOM 595 C CA . ALA A 1 82 ? -1.516 -7.209 1.491 1.00 96.88 82 ALA A CA 1
ATOM 596 C C . ALA A 1 82 ? -2.865 -6.759 2.063 1.00 96.88 82 ALA A C 1
ATOM 598 O O . ALA A 1 82 ? -3.186 -7.092 3.199 1.00 96.88 82 ALA A O 1
ATOM 599 N N . LEU A 1 83 ? -3.664 -6.044 1.265 1.00 97.38 83 LEU A N 1
ATOM 600 C CA . LEU A 1 83 ? -4.995 -5.594 1.670 1.00 97.38 83 LEU A CA 1
ATOM 601 C C . LEU A 1 83 ? -5.947 -6.774 1.910 1.00 97.38 83 LEU A C 1
ATOM 603 O O . LEU A 1 83 ? -6.665 -6.760 2.902 1.00 97.38 83 LEU A O 1
ATOM 607 N N . ASP A 1 84 ? -5.904 -7.818 1.081 1.00 98.12 84 ASP A N 1
ATOM 608 C CA . ASP A 1 84 ? -6.713 -9.030 1.274 1.00 98.12 84 ASP A CA 1
ATOM 609 C C . ASP A 1 84 ? -6.359 -9.758 2.581 1.00 98.12 84 ASP A C 1
ATOM 611 O O . ASP A 1 84 ? -7.239 -10.243 3.291 1.00 98.12 84 ASP A O 1
ATOM 615 N N . LEU A 1 85 ? -5.071 -9.814 2.936 1.00 97.88 85 LEU A N 1
ATOM 616 C CA . LEU A 1 85 ? -4.626 -10.417 4.195 1.00 97.88 85 LEU A CA 1
ATOM 617 C C . LEU A 1 85 ? -5.021 -9.566 5.413 1.00 97.88 85 LEU A C 1
ATOM 619 O O . LEU A 1 85 ? -5.435 -10.118 6.432 1.00 97.88 85 LEU A O 1
ATOM 623 N N . LEU A 1 86 ? -4.939 -8.237 5.306 1.00 96.50 86 LEU A N 1
ATOM 624 C CA . LEU A 1 86 ? -5.431 -7.326 6.344 1.00 96.50 86 LEU A CA 1
ATOM 625 C C . LEU A 1 86 ? -6.949 -7.473 6.533 1.00 96.50 86 LEU A C 1
ATOM 627 O O . LEU A 1 86 ? -7.426 -7.524 7.662 1.00 96.50 86 LEU A O 1
ATOM 631 N N . GLU A 1 87 ? -7.705 -7.604 5.441 1.00 97.38 87 GLU A N 1
ATOM 632 C CA . GLU A 1 87 ? -9.155 -7.830 5.474 1.00 97.38 87 GLU A CA 1
ATOM 633 C C . GLU A 1 87 ? -9.518 -9.177 6.114 1.00 97.38 87 GLU A C 1
ATOM 635 O O . GLU A 1 87 ? -10.509 -9.274 6.837 1.00 97.38 87 GLU A O 1
ATOM 640 N N . ALA A 1 88 ? -8.680 -10.200 5.930 1.00 97.88 88 ALA A N 1
ATOM 641 C CA . ALA A 1 88 ? -8.807 -11.486 6.614 1.00 97.88 88 ALA A CA 1
ATOM 642 C C . ALA A 1 88 ? -8.462 -11.432 8.120 1.00 97.88 88 ALA A C 1
ATOM 644 O O . ALA A 1 88 ? -8.601 -12.439 8.816 1.00 97.88 88 ALA A O 1
ATOM 645 N N . GLY A 1 89 ? -8.045 -10.272 8.640 1.00 96.50 89 GLY A N 1
ATOM 646 C CA . GLY A 1 89 ? -7.773 -10.046 10.060 1.00 96.50 89 GLY A CA 1
ATOM 647 C C . GLY A 1 89 ? -6.333 -10.324 10.489 1.00 96.50 89 GLY A C 1
ATOM 648 O O . GLY A 1 89 ? -6.059 -10.348 11.690 1.00 96.50 89 GLY A O 1
ATOM 649 N N . HIS A 1 90 ? -5.409 -10.526 9.546 1.00 97.62 90 HIS A N 1
ATOM 650 C CA . HIS A 1 90 ? -3.991 -10.676 9.870 1.00 97.62 90 HIS A CA 1
ATOM 651 C C . HIS A 1 90 ? -3.381 -9.348 10.332 1.00 97.62 90 HIS A C 1
ATOM 653 O O . HIS A 1 90 ? -3.671 -8.280 9.790 1.00 97.62 90 HIS A O 1
ATOM 659 N N . GLY A 1 91 ? -2.493 -9.416 11.327 1.00 94.56 91 GLY A N 1
ATOM 660 C CA . GLY A 1 91 ? -1.747 -8.247 11.798 1.00 94.56 91 GLY A CA 1
ATOM 661 C C . GLY A 1 91 ? -0.713 -7.778 10.770 1.00 94.56 91 GLY A C 1
ATOM 662 O O . GLY A 1 91 ? -0.185 -8.578 10.003 1.00 94.56 91 GLY A O 1
ATOM 663 N N . SER A 1 92 ? -0.363 -6.490 10.769 1.00 93.75 92 SER A N 1
ATOM 664 C CA . SER A 1 92 ? 0.561 -5.904 9.779 1.00 93.75 92 SER A CA 1
ATOM 665 C C . SER A 1 92 ? 1.933 -6.594 9.712 1.00 93.75 92 SER A C 1
ATOM 667 O O . SER A 1 92 ? 2.458 -6.806 8.619 1.00 93.75 92 SER A O 1
ATOM 669 N N . GLU A 1 93 ? 2.501 -6.983 10.857 1.00 95.69 93 GLU A N 1
ATOM 670 C CA . GLU A 1 93 ? 3.764 -7.735 10.919 1.00 95.69 93 GLU A CA 1
ATOM 671 C C . GLU A 1 93 ? 3.631 -9.143 10.324 1.00 95.69 93 GLU A C 1
ATOM 673 O O . GLU A 1 93 ? 4.527 -9.613 9.623 1.00 95.69 93 GLU A O 1
ATOM 678 N N . GLU A 1 94 ? 2.495 -9.803 10.558 1.00 97.31 94 GLU A N 1
ATOM 679 C CA . GLU A 1 94 ? 2.205 -11.127 10.012 1.00 97.31 94 GLU A CA 1
ATOM 680 C C . GLU A 1 94 ? 2.054 -11.061 8.490 1.00 97.31 94 GLU A C 1
ATOM 682 O O . GLU A 1 94 ? 2.686 -11.841 7.779 1.00 97.31 94 GLU A O 1
ATOM 687 N N . VAL A 1 95 ? 1.294 -10.083 7.982 1.00 96.50 95 VAL A N 1
ATOM 688 C CA . VAL A 1 95 ? 1.148 -9.830 6.541 1.00 96.50 95 VAL A CA 1
ATOM 689 C C . VAL A 1 95 ? 2.511 -9.628 5.888 1.00 96.50 95 VAL A C 1
ATOM 691 O O . VAL A 1 95 ? 2.799 -10.256 4.869 1.00 96.50 95 VAL A O 1
ATOM 694 N N . LEU A 1 96 ? 3.377 -8.802 6.484 1.00 94.94 96 LEU A N 1
ATOM 695 C CA . LEU A 1 96 ? 4.726 -8.586 5.967 1.00 94.94 96 LEU A CA 1
ATOM 696 C C . LEU A 1 96 ? 5.535 -9.891 5.947 1.00 94.94 96 LEU A C 1
ATOM 698 O O . LEU A 1 96 ? 6.150 -10.211 4.931 1.00 94.94 96 LEU A O 1
ATOM 702 N N . GLY A 1 97 ? 5.485 -10.679 7.024 1.00 95.81 97 GLY A N 1
ATOM 703 C CA . GLY A 1 97 ? 6.139 -11.986 7.090 1.00 95.81 97 GLY A CA 1
ATOM 704 C C . GLY A 1 97 ? 5.640 -12.964 6.022 1.00 95.81 97 GLY A C 1
ATOM 705 O O . GLY A 1 97 ? 6.442 -13.653 5.396 1.00 95.81 97 GLY A O 1
ATOM 706 N N . MET A 1 98 ? 4.331 -12.998 5.757 1.00 95.50 98 MET A N 1
ATOM 707 C CA . MET A 1 98 ? 3.745 -13.840 4.708 1.00 95.50 98 MET A CA 1
ATOM 708 C C . MET A 1 98 ? 4.153 -13.408 3.297 1.00 95.50 98 MET A C 1
ATOM 710 O O . MET A 1 98 ? 4.334 -14.264 2.432 1.00 95.50 98 MET A O 1
ATOM 714 N N . LEU A 1 99 ? 4.274 -12.100 3.044 1.00 93.31 99 LEU A N 1
ATOM 715 C CA . LEU A 1 99 ? 4.700 -11.579 1.742 1.00 93.31 99 LEU A CA 1
ATOM 716 C C . LEU A 1 99 ? 6.185 -11.841 1.479 1.00 93.31 99 LEU A C 1
ATOM 718 O O . LEU A 1 99 ? 6.538 -12.185 0.355 1.00 93.31 99 LEU A O 1
ATOM 722 N N . LEU A 1 100 ? 7.022 -11.728 2.513 1.00 93.25 100 LEU A N 1
ATOM 723 C CA . LEU A 1 100 ? 8.470 -11.923 2.417 1.00 93.25 100 LEU A CA 1
ATOM 724 C C . LEU A 1 100 ? 8.904 -13.393 2.442 1.00 93.25 100 LEU A C 1
ATOM 726 O O . LEU A 1 100 ? 10.028 -13.691 2.058 1.00 93.25 100 LEU A O 1
ATOM 730 N N . LYS A 1 101 ? 8.050 -14.316 2.902 1.00 92.62 101 LYS A N 1
ATOM 731 C CA . LYS A 1 101 ? 8.416 -15.725 3.130 1.00 92.62 101 LYS A CA 1
ATOM 732 C C . LYS A 1 101 ? 9.081 -16.398 1.923 1.00 92.62 101 LYS A C 1
ATOM 734 O O . LYS A 1 101 ? 10.016 -17.172 2.112 1.00 92.62 101 LYS A O 1
ATOM 739 N N . ASP A 1 102 ? 8.579 -16.106 0.728 1.00 82.31 102 ASP A N 1
ATOM 740 C CA . ASP A 1 102 ? 9.051 -16.677 -0.535 1.00 82.31 102 ASP A CA 1
ATOM 741 C C . ASP A 1 102 ? 9.708 -15.606 -1.432 1.00 82.31 102 ASP A C 1
ATOM 743 O O . ASP A 1 102 ? 9.827 -15.803 -2.641 1.00 82.31 102 ASP A O 1
ATOM 747 N N . ASP A 1 103 ? 10.091 -14.450 -0.871 1.00 85.38 103 ASP A N 1
ATOM 748 C CA . ASP A 1 103 ? 10.853 -13.440 -1.611 1.00 85.38 103 ASP A CA 1
ATOM 749 C C . ASP A 1 103 ? 12.322 -13.870 -1.686 1.00 85.38 103 ASP A C 1
ATOM 751 O O . ASP A 1 103 ? 12.998 -14.042 -0.673 1.00 85.38 103 ASP A O 1
ATOM 755 N N . GLU A 1 104 ? 12.818 -14.083 -2.903 1.00 79.50 104 GLU A N 1
ATOM 756 C CA . GLU A 1 104 ? 14.187 -14.547 -3.158 1.00 79.50 104 GLU A CA 1
ATOM 757 C C . GLU A 1 104 ? 15.237 -13.422 -3.045 1.00 79.50 104 GLU A C 1
ATOM 759 O O . GLU A 1 104 ? 16.417 -13.651 -3.327 1.00 79.50 104 GLU A O 1
ATOM 764 N N . ARG A 1 105 ? 14.817 -12.200 -2.697 1.00 63.03 105 ARG A N 1
ATOM 765 C CA . ARG A 1 105 ? 15.649 -10.991 -2.672 1.00 63.03 105 ARG A CA 1
ATOM 766 C C . ARG A 1 105 ? 15.965 -10.477 -1.275 1.00 63.03 105 ARG A C 1
ATOM 768 O O . ARG A 1 105 ? 15.121 -10.602 -0.368 1.00 63.03 105 ARG A O 1
#

pLDDT: mean 78.27, std 24.42, range [20.91, 98.12]

Foldseek 3Di:
DDDDDDDDDDDDDDDDDPPPPPPPPPDFDKDKDWDADPVVRDIDMDIDGPDPPCVVQFWADDPPQGIGGDDDPGDPVLRVQLSVVSVVVDDNVVSVCVVCVPPPD

Radius of gyration: 18.66 Å; Cα contacts (8 Å, |Δi|>4): 116; chains: 1; bounding box: 43×50×32 Å

Mean predicted aligned error: 11.42 Å

Solvent-accessible surface area (backbone atoms only — not comparable to full-atom values): 7136 Å² total; per-residue (Å²): 136,89,83,87,84,87,86,87,78,97,70,95,73,88,81,88,73,83,87,75,76,69,78,70,96,76,82,85,62,76,49,75,52,72,52,69,43,87,89,78,62,52,55,42,59,52,70,49,57,88,54,83,71,42,70,78,68,32,53,35,76,45,92,92,50,41,50,50,73,47,73,91,78,65,56,74,76,51,49,62,51,47,50,54,40,36,61,72,68,46,52,72,69,55,44,50,50,64,64,50,70,81,50,94,120

Sequence (105 aa):
MATISAVWGIGMVSISEADDLKPEYGVTGTFSIVAVDPETGVCGAAVASKYPAVGKVVPYARAGVGAFCTQHWHHPPWGEKALDLLEAGHGSEEVLGMLLKDDER

Secondary structure (DSSP, 8-state):
-PPP--------------S-----TT----EEEEEE-TTT--EEEEEE-SSTTGGGTSEEEETTTEEEE--SS--HHHHHHHHHHHHTT--HHHHHHHHHTT---

Nearest PDB structures 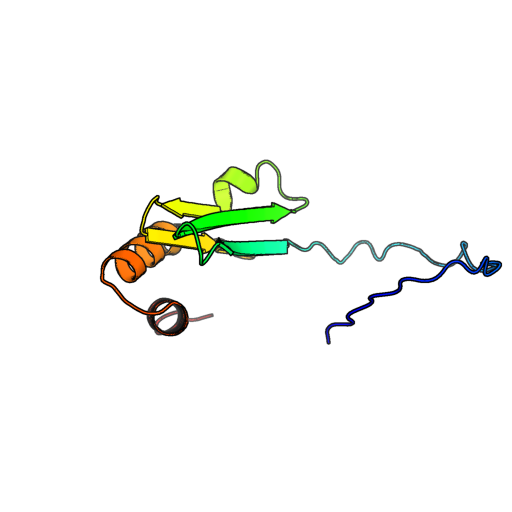(foldseek):
  2e2z-assembly1_A  TM=2.405E-01  e=1.090E+00  Saccharomyces cerevisiae
  8xt3-assembly1_Lp  TM=2.645E-01  e=6.098E+00  Homo sapiens
  6vmi-assembly1_a  TM=2.419E-01  e=6.516E+00  Homo sapiens